Protein AF-A0A380FKX9-F1 (afdb_monomer_lite)

Radius of gyration: 20.07 Å; chains: 1; bounding box: 46×23×53 Å

Sequence (105 aa):
MDDIVIDRLELDAKYDTQLDEWQYLLDTVNNLDGKVTIGLVGKYVSLQDAYLSVVESLKHAGYPFKKDVEVKWIDSSEVTDDNVAQYLADVDGILVPGGFWVPCK

InterPro domains:
  IPR004468 CTP synthase [PTHR11550] (3-100)
  IPR017926 Glutamine amidotransferase [PF00117] (47-101)
  IPR029062 Class I glutamine amidotransferase-like [G3DSA:3.40.50.880] (33-103)
  IPR029062 Class I glutamine amidotransferase-like [SSF52317] (35-102)

Organism: Staphylococcus gallinarum (NCBI:txid1293)

Secondary structure (DSSP, 8-state):
-HHHHHHHTT----S----HHHHHHHHHHHT---EEEEEEEES-TT-GGGGHHHHHHHHHHHGGGT-EEEEEEEETTT--TTTHHHHTTT-SEEE----SS----

Structure (mmCIF, N/CA/C/O backbone):
data_AF-A0A380FKX9-F1
#
_entry.id   AF-A0A380FKX9-F1
#
loop_
_atom_site.group_PDB
_atom_site.id
_atom_site.type_symbol
_atom_site.label_atom_id
_atom_site.label_alt_id
_atom_site.label_comp_id
_atom_site.label_asym_id
_atom_site.label_entity_id
_atom_site.label_seq_id
_atom_site.pdbx_PDB_ins_code
_atom_site.Cartn_x
_atom_site.Cartn_y
_atom_site.Cartn_z
_atom_site.occupancy
_atom_site.B_iso_or_equiv
_atom_site.auth_seq_id
_atom_site.auth_comp_id
_atom_site.auth_asym_id
_atom_site.auth_at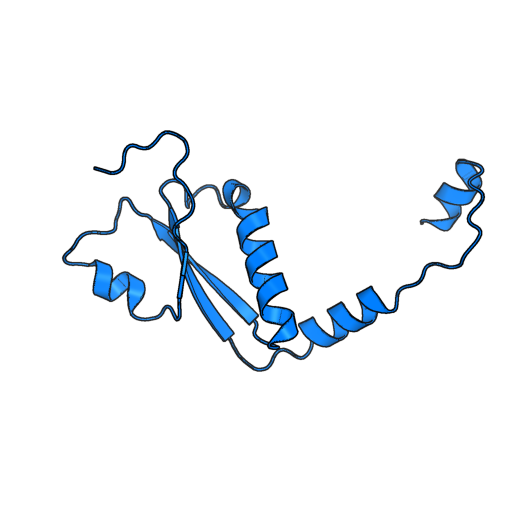om_id
_atom_site.pdbx_PDB_model_num
ATOM 1 N N . MET A 1 1 ? 13.886 11.346 -22.104 1.00 77.44 1 MET A N 1
ATOM 2 C CA . MET A 1 1 ? 14.778 12.019 -21.123 1.00 77.44 1 MET A CA 1
ATOM 3 C C . MET A 1 1 ? 16.003 11.151 -20.899 1.00 77.44 1 MET A C 1
ATOM 5 O O . MET A 1 1 ? 17.119 11.647 -20.913 1.00 77.44 1 MET A O 1
ATOM 9 N N . ASP A 1 2 ? 15.757 9.860 -20.764 1.00 83.00 2 ASP A N 1
ATOM 10 C CA . ASP A 1 2 ? 16.691 8.776 -20.479 1.00 83.00 2 ASP A CA 1
ATOM 11 C C . ASP A 1 2 ? 17.826 8.713 -21.519 1.00 83.00 2 ASP A C 1
ATOM 13 O O . ASP A 1 2 ? 18.993 8.745 -21.139 1.00 83.00 2 ASP A O 1
ATOM 17 N N . ASP A 1 3 ? 17.506 8.808 -22.817 1.00 83.44 3 ASP A N 1
ATOM 18 C CA . ASP A 1 3 ? 18.500 8.827 -23.909 1.00 83.44 3 ASP A CA 1
ATOM 19 C C . ASP A 1 3 ? 19.527 9.963 -23.788 1.00 83.44 3 ASP A C 1
ATOM 21 O O . ASP A 1 3 ? 20.714 9.775 -24.038 1.00 83.44 3 ASP A O 1
ATOM 25 N N . ILE A 1 4 ? 19.086 11.150 -23.356 1.00 86.88 4 ILE A N 1
ATOM 26 C CA . ILE A 1 4 ? 19.956 12.325 -23.183 1.00 86.88 4 ILE A CA 1
ATOM 27 C C . ILE A 1 4 ? 20.923 12.099 -22.014 1.00 86.88 4 ILE A C 1
ATOM 29 O O . ILE A 1 4 ? 22.064 12.556 -22.052 1.00 86.88 4 ILE A O 1
ATOM 33 N N . VAL A 1 5 ? 20.478 11.402 -20.965 1.00 87.81 5 VAL A N 1
ATOM 34 C CA . VAL A 1 5 ? 21.318 11.059 -19.809 1.00 87.81 5 VAL A CA 1
ATOM 35 C C . VAL A 1 5 ? 22.349 9.998 -20.194 1.00 87.81 5 VAL A C 1
ATOM 37 O O . VAL A 1 5 ? 23.513 10.139 -19.822 1.00 87.81 5 VAL A O 1
ATOM 40 N N . ILE A 1 6 ? 21.944 8.984 -20.964 1.00 88.00 6 ILE A N 1
ATOM 41 C CA . ILE A 1 6 ? 22.827 7.920 -21.469 1.00 88.00 6 ILE A CA 1
ATOM 42 C C . ILE A 1 6 ? 23.933 8.512 -22.348 1.00 88.00 6 ILE A C 1
ATOM 44 O O . ILE A 1 6 ? 25.108 8.236 -22.106 1.00 88.00 6 ILE A O 1
ATOM 48 N N . ASP A 1 7 ? 23.566 9.378 -23.296 1.00 86.94 7 ASP A N 1
ATOM 49 C CA . ASP A 1 7 ? 24.511 10.061 -24.185 1.00 86.94 7 ASP A CA 1
ATOM 50 C C . ASP A 1 7 ? 25.466 10.972 -23.397 1.00 86.94 7 ASP A C 1
ATOM 52 O O . ASP A 1 7 ? 26.683 10.935 -23.573 1.00 86.94 7 ASP A O 1
ATOM 56 N N . ARG A 1 8 ? 24.941 11.748 -22.438 1.00 89.88 8 ARG A N 1
ATOM 57 C CA . ARG A 1 8 ? 25.754 12.704 -21.674 1.00 89.88 8 ARG A CA 1
ATOM 58 C C . ARG A 1 8 ? 26.737 12.046 -20.705 1.00 89.88 8 ARG A C 1
ATOM 60 O O . ARG A 1 8 ? 27.771 12.654 -20.413 1.00 89.88 8 ARG A O 1
ATOM 67 N N . LEU A 1 9 ? 26.386 10.875 -20.175 1.00 92.88 9 LEU A N 1
ATOM 68 C CA . LEU A 1 9 ? 27.198 10.096 -19.237 1.00 92.88 9 LEU A CA 1
ATOM 69 C C . LEU A 1 9 ? 28.035 9.007 -19.928 1.00 92.88 9 LEU A C 1
ATOM 71 O O . LEU A 1 9 ? 28.711 8.258 -19.226 1.00 92.88 9 LEU A O 1
ATOM 75 N N . GLU A 1 10 ? 28.000 8.929 -21.266 1.00 88.88 10 GLU A N 1
ATOM 76 C CA . GLU A 1 10 ? 28.732 7.942 -22.077 1.00 88.88 10 GLU A CA 1
ATOM 77 C C . GLU A 1 10 ? 28.486 6.491 -21.609 1.00 88.88 10 GLU A C 1
ATOM 79 O O . GLU A 1 10 ? 29.398 5.662 -21.551 1.00 88.88 10 GLU A O 1
ATOM 84 N N . LEU A 1 11 ? 27.242 6.179 -21.225 1.00 86.75 11 LEU A N 1
ATOM 85 C CA . LEU A 1 11 ? 26.875 4.853 -20.727 1.00 86.75 11 LEU A CA 1
ATOM 86 C C . LEU A 1 11 ? 26.664 3.873 -21.889 1.00 86.75 11 LEU A C 1
ATOM 88 O O . LEU A 1 11 ? 25.929 4.153 -22.831 1.00 86.75 11 LEU A O 1
ATOM 92 N N . ASP A 1 12 ? 27.261 2.684 -21.787 1.00 81.31 12 ASP A N 1
ATOM 93 C CA . ASP A 1 12 ? 27.088 1.598 -22.760 1.00 81.31 12 ASP A CA 1
ATOM 94 C C . ASP A 1 12 ? 25.762 0.858 -22.497 1.00 81.31 12 ASP A C 1
ATOM 96 O O . ASP A 1 12 ? 25.712 -0.187 -21.837 1.00 81.31 12 ASP A O 1
ATOM 100 N N . ALA A 1 13 ? 24.656 1.450 -22.954 1.00 76.69 13 ALA A N 1
ATOM 101 C CA . ALA A 1 13 ? 23.325 0.855 -22.877 1.00 76.69 13 ALA A CA 1
ATOM 102 C C . ALA A 1 13 ? 23.164 -0.208 -23.978 1.00 76.69 13 ALA A C 1
ATOM 104 O O . ALA A 1 13 ? 22.827 0.086 -25.122 1.00 76.69 13 ALA A O 1
ATOM 105 N N . LYS A 1 14 ? 23.434 -1.471 -23.631 1.00 68.62 14 LYS A N 1
ATOM 106 C CA . LYS A 1 14 ? 23.453 -2.596 -24.588 1.00 68.62 14 LYS A CA 1
ATOM 107 C C . LYS A 1 14 ? 22.077 -3.104 -25.021 1.00 68.62 14 LYS A C 1
ATOM 109 O O . LYS A 1 14 ? 22.006 -3.928 -25.931 1.00 68.62 14 LYS A O 1
ATOM 114 N N . TYR A 1 15 ? 21.010 -2.654 -24.369 1.00 67.62 15 TYR A N 1
ATOM 115 C CA . TYR A 1 15 ? 19.652 -3.138 -24.593 1.00 67.62 15 TYR A CA 1
ATOM 116 C C . TYR A 1 15 ? 18.665 -1.979 -24.565 1.00 67.62 15 TYR A C 1
ATOM 118 O O . TYR A 1 15 ? 18.847 -1.028 -23.807 1.00 67.62 15 TYR A O 1
ATOM 126 N N . ASP A 1 16 ? 17.623 -2.095 -25.386 1.00 74.44 16 ASP A N 1
ATOM 127 C CA . ASP A 1 16 ? 16.476 -1.197 -25.335 1.00 74.44 16 ASP A CA 1
ATOM 128 C C . ASP A 1 16 ? 15.703 -1.407 -24.023 1.00 74.44 16 ASP A C 1
ATOM 130 O O . ASP A 1 16 ? 15.745 -2.495 -23.431 1.00 74.44 16 ASP A O 1
ATOM 134 N N . THR A 1 17 ? 15.015 -0.372 -23.550 1.00 78.56 17 THR A N 1
ATOM 135 C CA . THR A 1 17 ? 14.327 -0.426 -22.254 1.00 78.56 17 THR A CA 1
ATOM 136 C C . THR A 1 17 ? 13.159 -1.407 -22.339 1.00 78.56 17 THR A C 1
ATOM 138 O O . THR A 1 17 ? 12.179 -1.170 -23.044 1.00 78.56 17 THR A O 1
ATOM 141 N N . GLN A 1 18 ? 13.249 -2.523 -21.615 1.00 81.94 18 GLN A N 1
ATOM 142 C CA . GLN A 1 18 ? 12.161 -3.495 -21.520 1.00 81.94 18 GLN A CA 1
ATOM 143 C C . GLN A 1 18 ? 11.083 -2.964 -20.565 1.00 81.94 18 GLN A C 1
ATOM 145 O O . GLN A 1 18 ?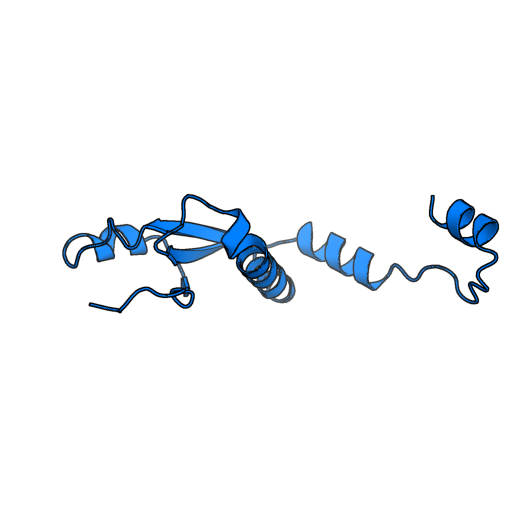 11.341 -2.720 -19.388 1.00 81.94 18 GLN A O 1
ATOM 150 N N . LEU A 1 19 ? 9.885 -2.719 -21.103 1.00 85.19 19 LEU A N 1
ATOM 151 C CA . LEU A 1 19 ? 8.743 -2.123 -20.392 1.00 85.19 19 LEU A CA 1
ATOM 152 C C . LEU A 1 19 ? 7.566 -3.094 -20.239 1.00 85.19 19 LEU A C 1
ATOM 154 O O . LEU A 1 19 ? 6.474 -2.691 -19.850 1.00 85.19 19 LEU A O 1
ATOM 158 N N . ASP A 1 20 ? 7.768 -4.368 -20.548 1.00 89.12 20 ASP A N 1
ATOM 159 C CA . ASP A 1 20 ? 6.768 -5.430 -20.477 1.00 89.12 20 ASP A CA 1
ATOM 160 C C . ASP A 1 20 ? 6.197 -5.609 -19.063 1.00 89.12 20 ASP A C 1
ATOM 162 O O . ASP A 1 20 ? 4.975 -5.647 -18.903 1.00 89.12 20 ASP A O 1
ATOM 166 N N . GLU A 1 21 ? 7.040 -5.614 -18.027 1.00 86.56 21 GLU A N 1
ATOM 167 C CA . GLU A 1 21 ? 6.570 -5.675 -16.632 1.00 86.56 21 GLU A CA 1
ATOM 168 C C . GLU A 1 21 ? 5.777 -4.423 -16.224 1.00 86.56 21 GLU A C 1
ATOM 170 O O . GLU A 1 21 ? 4.744 -4.517 -15.557 1.00 86.56 21 GLU A O 1
ATOM 175 N N . TRP A 1 22 ? 6.221 -3.245 -16.669 1.00 86.50 22 TRP A N 1
ATOM 176 C CA . TRP A 1 22 ? 5.530 -1.980 -16.413 1.00 86.50 22 TRP A CA 1
ATOM 177 C C . TRP A 1 22 ? 4.170 -1.927 -17.103 1.00 86.50 22 TRP A C 1
ATOM 179 O O . TRP A 1 22 ? 3.187 -1.509 -16.491 1.00 86.50 22 TRP A O 1
ATOM 189 N N . GLN A 1 23 ? 4.097 -2.384 -18.352 1.00 88.75 23 GLN A N 1
ATOM 190 C CA . GLN A 1 23 ? 2.852 -2.457 -19.107 1.00 88.75 23 GLN A CA 1
ATOM 191 C C . GLN A 1 23 ? 1.870 -3.421 -18.436 1.00 88.75 23 GLN A C 1
ATOM 193 O O . GLN A 1 23 ? 0.709 -3.070 -18.244 1.00 88.75 23 GLN A O 1
ATOM 198 N N . TYR A 1 24 ? 2.348 -4.587 -17.991 1.00 88.50 24 TYR A N 1
ATOM 199 C CA . TYR A 1 24 ? 1.539 -5.543 -17.237 1.00 88.50 24 TYR A CA 1
ATOM 200 C C . TYR A 1 24 ? 0.996 -4.947 -15.929 1.00 88.50 24 TYR A C 1
ATOM 202 O O . TYR A 1 24 ? -0.178 -5.137 -15.592 1.00 88.50 24 TYR A O 1
ATOM 210 N N . LEU A 1 25 ? 1.826 -4.205 -15.193 1.00 87.12 25 LEU A N 1
ATOM 211 C CA . LEU A 1 25 ? 1.403 -3.540 -13.964 1.00 87.12 25 LEU A CA 1
ATOM 212 C C . LEU A 1 25 ? 0.339 -2.473 -14.246 1.00 87.12 25 LEU A C 1
ATOM 214 O O . LEU A 1 25 ? -0.689 -2.457 -13.571 1.00 87.12 25 LEU A O 1
ATOM 218 N N . LEU A 1 26 ? 0.532 -1.634 -15.268 1.00 87.88 26 LEU A N 1
ATOM 219 C CA . LEU A 1 26 ? -0.458 -0.634 -15.684 1.00 87.88 26 LEU A CA 1
ATOM 220 C C . LEU A 1 26 ? -1.783 -1.283 -16.090 1.00 87.88 26 LEU A C 1
ATOM 222 O O . LEU A 1 26 ? -2.847 -0.841 -15.656 1.00 87.88 26 LEU A O 1
ATOM 226 N N . ASP A 1 27 ? -1.730 -2.355 -16.876 1.00 88.62 27 ASP A N 1
ATOM 227 C CA . ASP A 1 27 ? -2.920 -3.093 -17.298 1.00 88.62 27 ASP A CA 1
ATOM 228 C C . ASP A 1 27 ? -3.648 -3.714 -16.099 1.00 88.62 27 ASP A C 1
ATOM 230 O O . ASP A 1 27 ? -4.879 -3.733 -16.062 1.00 88.62 27 ASP A O 1
ATOM 234 N N . THR A 1 28 ? -2.905 -4.180 -15.094 1.00 86.19 28 THR A N 1
ATOM 235 C CA . THR A 1 28 ? -3.471 -4.735 -13.858 1.00 86.19 28 THR A CA 1
ATOM 236 C C . THR A 1 28 ? -4.146 -3.652 -13.019 1.00 86.19 28 THR A C 1
ATOM 238 O O . THR A 1 28 ? -5.294 -3.826 -12.613 1.00 86.19 28 THR A O 1
ATOM 241 N N . VAL A 1 29 ? -3.475 -2.517 -12.807 1.00 85.06 29 VAL A N 1
ATOM 242 C CA . VAL A 1 29 ? -4.000 -1.380 -12.031 1.00 85.06 29 VAL A CA 1
ATOM 243 C C . VAL A 1 29 ? -5.246 -0.778 -12.689 1.00 85.06 29 VAL A C 1
ATOM 245 O O . VAL A 1 29 ? -6.185 -0.393 -11.997 1.00 85.06 29 VAL A O 1
ATOM 248 N N . ASN A 1 30 ? -5.300 -0.743 -14.022 1.00 86.56 30 ASN A N 1
ATOM 249 C CA . ASN A 1 30 ? -6.460 -0.229 -14.754 1.00 86.56 30 ASN A CA 1
ATOM 250 C C . ASN A 1 30 ? -7.661 -1.197 -14.768 1.00 86.56 30 ASN A C 1
ATOM 252 O O . ASN A 1 30 ? -8.774 -0.767 -15.064 1.00 86.56 30 ASN A O 1
ATOM 256 N N . ASN A 1 31 ? -7.461 -2.484 -14.458 1.00 88.38 31 ASN A N 1
ATOM 257 C CA . ASN A 1 31 ? -8.489 -3.531 -14.548 1.00 88.38 31 ASN A CA 1
ATOM 258 C C . ASN A 1 31 ? -8.746 -4.246 -13.205 1.00 88.38 31 ASN A C 1
ATOM 260 O O . ASN A 1 31 ? -8.924 -5.468 -13.169 1.00 88.38 31 ASN A O 1
ATOM 264 N N . LEU A 1 32 ? -8.763 -3.498 -12.100 1.00 88.69 32 LEU A N 1
ATOM 265 C CA . LEU A 1 32 ? -9.090 -4.029 -10.771 1.00 88.69 32 LEU A CA 1
ATOM 266 C C . LEU A 1 32 ? -10.602 -4.315 -10.646 1.00 88.69 32 LEU A C 1
ATOM 268 O O . LEU A 1 32 ? -11.436 -3.499 -11.039 1.00 88.69 32 LEU A O 1
ATOM 272 N N . ASP A 1 33 ? -10.969 -5.470 -10.085 1.00 86.25 33 ASP A N 1
ATOM 273 C CA . ASP A 1 33 ? -12.340 -5.983 -9.983 1.00 86.25 33 ASP A CA 1
ATOM 274 C C . ASP A 1 33 ? -12.838 -6.082 -8.529 1.00 86.25 33 ASP A C 1
ATOM 276 O O . ASP A 1 33 ? -13.285 -7.120 -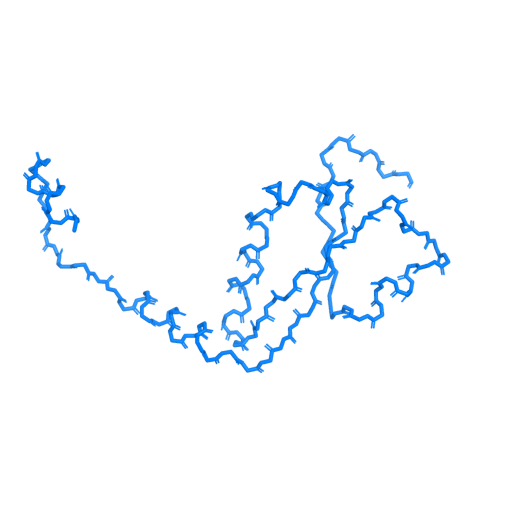8.039 1.00 86.25 33 ASP A O 1
ATOM 280 N N . GLY A 1 34 ? -12.788 -4.968 -7.807 1.00 87.38 34 GLY A N 1
ATOM 281 C CA . GLY A 1 34 ? -13.327 -4.859 -6.452 1.00 87.38 34 GLY A CA 1
ATOM 282 C C . GLY A 1 34 ? -12.337 -4.250 -5.475 1.00 87.38 34 GLY A C 1
ATOM 283 O O . GLY A 1 34 ? -11.204 -3.930 -5.829 1.00 87.38 34 GLY A O 1
ATOM 284 N N . LYS A 1 35 ? -12.797 -4.088 -4.236 1.00 92.19 35 LYS A N 1
ATOM 285 C CA . LYS A 1 35 ? -12.066 -3.406 -3.173 1.00 92.19 35 LYS A CA 1
ATOM 286 C C . LYS A 1 35 ? -11.923 -4.294 -1.947 1.00 92.19 35 LYS A C 1
ATOM 288 O O . LYS A 1 35 ? -12.819 -5.087 -1.667 1.00 92.19 35 LYS A O 1
ATOM 293 N N . VAL A 1 36 ? -10.806 -4.137 -1.247 1.00 93.88 36 VAL A N 1
ATOM 294 C CA . VAL A 1 36 ? -10.543 -4.728 0.067 1.00 93.88 36 VAL A CA 1
ATOM 295 C C . VAL A 1 36 ? -10.118 -3.607 1.001 1.00 93.88 36 VAL A C 1
ATOM 297 O O . VAL A 1 36 ? -9.141 -2.907 0.723 1.00 93.88 36 VAL A O 1
ATOM 300 N N . THR A 1 37 ? -10.831 -3.445 2.107 1.00 94.75 37 THR A N 1
ATOM 301 C CA . THR A 1 37 ? -10.553 -2.406 3.099 1.00 94.75 37 THR A CA 1
ATOM 302 C C . THR A 1 37 ? -9.678 -2.972 4.211 1.00 94.75 37 THR A C 1
ATOM 304 O O . THR A 1 37 ? -10.094 -3.861 4.951 1.00 94.75 37 THR A O 1
ATOM 307 N N . ILE A 1 38 ? -8.468 -2.443 4.376 1.00 93.31 38 ILE A N 1
ATOM 308 C CA . ILE A 1 38 ? -7.550 -2.828 5.454 1.00 93.31 38 ILE A CA 1
ATOM 309 C C . ILE A 1 38 ? -7.477 -1.705 6.488 1.00 93.31 38 ILE A C 1
ATOM 311 O O . ILE A 1 38 ? -7.045 -0.593 6.187 1.00 93.31 38 ILE A O 1
ATOM 315 N N . GLY A 1 39 ? -7.868 -2.001 7.726 1.00 91.56 39 GLY A N 1
ATOM 316 C CA . GLY A 1 39 ? -7.719 -1.105 8.868 1.00 91.56 39 GLY A CA 1
ATOM 317 C C . GLY A 1 39 ? -6.273 -1.066 9.358 1.00 91.56 39 GLY A C 1
ATOM 318 O O . GLY A 1 39 ? -5.786 -2.053 9.907 1.00 91.56 39 GLY A O 1
ATOM 319 N N . LEU A 1 40 ? -5.585 0.062 9.191 1.00 89.12 40 LEU A N 1
ATOM 320 C CA . LEU A 1 40 ? -4.248 0.294 9.736 1.00 89.12 40 LEU A CA 1
ATOM 321 C C . LEU A 1 40 ? -4.370 1.014 11.080 1.00 89.12 40 LEU A C 1
ATOM 323 O O . LEU A 1 40 ? -4.722 2.195 11.133 1.00 89.12 40 LEU A O 1
ATOM 327 N N . VAL A 1 41 ? -4.068 0.291 12.160 1.00 87.69 41 VAL A N 1
ATOM 328 C CA . VAL A 1 41 ? -4.193 0.783 13.540 1.00 87.69 41 VAL A CA 1
ATOM 329 C C . VAL A 1 41 ? -2.838 1.277 14.034 1.00 87.69 41 VAL A C 1
ATOM 331 O O . VAL A 1 41 ? -1.934 0.481 14.279 1.00 87.69 41 VAL A O 1
ATOM 334 N N . GLY A 1 42 ? -2.679 2.588 14.200 1.00 82.12 42 GLY A N 1
ATOM 335 C CA . GLY A 1 42 ? -1.408 3.189 14.615 1.00 82.12 42 GLY A CA 1
ATOM 336 C C . GLY A 1 42 ? -1.590 4.349 15.585 1.00 82.12 42 GLY A C 1
ATOM 337 O O . GLY A 1 42 ? -2.678 4.887 15.732 1.00 82.12 42 GLY A O 1
ATOM 338 N N . LYS A 1 43 ? -0.511 4.754 16.260 1.00 72.81 43 LYS A N 1
ATOM 339 C CA . LYS A 1 43 ? -0.512 5.929 17.154 1.00 72.81 43 LYS A CA 1
ATOM 340 C C . LYS A 1 43 ? -0.193 7.239 16.427 1.00 72.81 43 LYS A C 1
ATOM 342 O O . LYS A 1 43 ? -0.536 8.315 16.894 1.00 72.81 43 LYS A O 1
ATOM 347 N N . TYR A 1 44 ? 0.483 7.147 15.282 1.00 67.19 44 TYR A N 1
ATOM 348 C CA . TYR A 1 44 ? 0.934 8.294 14.486 1.00 67.19 44 TYR A CA 1
ATOM 349 C C . TYR A 1 44 ? 0.270 8.300 13.113 1.00 67.19 44 TYR A C 1
ATOM 351 O O . TYR A 1 44 ? 0.919 8.412 12.080 1.00 67.19 44 TYR A O 1
ATOM 359 N N . VAL A 1 45 ? -1.048 8.145 13.112 1.00 64.75 45 VAL A N 1
ATOM 360 C CA . VAL A 1 45 ? -1.861 8.072 11.891 1.00 64.75 45 VAL A CA 1
ATOM 361 C C . VAL A 1 45 ? -1.911 9.412 11.152 1.00 64.75 45 VAL A C 1
ATOM 363 O O . VAL A 1 45 ? -2.111 9.466 9.943 1.00 64.75 45 VAL A O 1
ATOM 366 N N . SER A 1 46 ? -1.676 10.503 11.881 1.00 63.03 46 SER A N 1
ATOM 367 C CA . SER A 1 46 ? -1.584 11.859 11.344 1.00 63.03 46 SER A CA 1
ATOM 368 C C . SER A 1 46 ? -0.355 12.086 10.459 1.00 63.03 46 SER A C 1
ATOM 370 O O . SER A 1 46 ? -0.359 13.021 9.661 1.00 63.03 46 SER A O 1
ATOM 372 N N . LEU A 1 47 ? 0.676 11.237 10.559 1.00 68.75 47 LEU A N 1
ATOM 373 C CA . LEU A 1 47 ? 1.868 11.299 9.717 1.00 68.75 47 LEU A CA 1
ATOM 374 C C . LEU A 1 47 ? 1.842 10.149 8.701 1.00 68.75 47 LEU A C 1
ATOM 376 O O . LEU A 1 47 ? 2.534 9.144 8.855 1.00 68.75 47 LEU A O 1
ATOM 380 N N . GLN A 1 48 ? 1.022 10.299 7.659 1.00 67.56 48 GLN A N 1
ATOM 381 C CA . GLN A 1 48 ? 0.834 9.279 6.614 1.00 67.56 48 GLN A CA 1
ATOM 382 C C . GLN A 1 48 ? 2.159 8.835 5.968 1.00 67.56 48 GLN A C 1
ATOM 384 O O . GLN A 1 48 ? 2.324 7.659 5.642 1.00 67.56 48 GLN A O 1
ATOM 389 N N . ASP A 1 49 ? 3.138 9.739 5.886 1.00 74.12 49 ASP A N 1
ATOM 390 C CA . ASP A 1 49 ? 4.472 9.468 5.340 1.00 74.12 49 ASP A CA 1
ATOM 391 C C . ASP A 1 49 ? 5.223 8.360 6.093 1.00 74.12 49 ASP A C 1
ATOM 393 O O . ASP A 1 49 ? 6.001 7.622 5.489 1.00 74.12 49 ASP A O 1
ATOM 397 N N . ALA A 1 50 ? 4.963 8.183 7.395 1.00 74.31 50 ALA A N 1
ATOM 398 C CA . ALA A 1 50 ? 5.614 7.148 8.203 1.00 74.31 50 ALA A CA 1
ATOM 399 C C . ALA A 1 50 ? 5.236 5.724 7.763 1.00 74.31 50 ALA A C 1
ATOM 401 O O . ALA A 1 50 ? 5.980 4.776 8.021 1.00 74.31 50 ALA A O 1
ATOM 402 N N . TYR A 1 51 ? 4.093 5.574 7.093 1.00 78.44 51 TYR A N 1
ATOM 403 C CA . TYR A 1 51 ? 3.552 4.286 6.669 1.00 78.44 51 TYR A CA 1
ATOM 404 C C . TYR A 1 51 ? 3.417 4.169 5.149 1.00 78.44 51 TYR A C 1
ATOM 406 O O . TYR A 1 51 ? 2.881 3.170 4.674 1.00 78.44 51 TYR A O 1
ATOM 414 N N . LEU A 1 52 ? 3.940 5.128 4.375 1.00 84.12 52 LEU A N 1
ATOM 415 C CA . LEU A 1 52 ? 3.812 5.141 2.916 1.00 84.12 52 LEU A CA 1
ATOM 416 C C . LEU A 1 52 ? 4.311 3.836 2.278 1.00 84.12 52 LEU A C 1
ATOM 418 O O . LEU A 1 52 ? 3.596 3.226 1.489 1.00 84.12 52 LEU A O 1
ATOM 422 N N . SER A 1 53 ? 5.486 3.348 2.688 1.00 87.56 53 SER A N 1
ATOM 423 C CA . SER A 1 53 ? 6.036 2.084 2.176 1.00 87.56 53 SER A CA 1
ATOM 424 C C . SER A 1 53 ? 5.161 0.871 2.513 1.00 87.56 53 SER A C 1
ATOM 426 O O . SER A 1 53 ? 5.101 -0.083 1.740 1.00 87.56 53 SER A O 1
ATOM 428 N N . VAL A 1 54 ? 4.469 0.897 3.656 1.00 87.56 54 VAL A N 1
ATOM 429 C CA . VAL A 1 54 ? 3.552 -0.172 4.078 1.00 87.56 54 VAL A CA 1
ATOM 430 C C . VAL A 1 54 ? 2.278 -0.131 3.239 1.00 87.56 54 VAL A C 1
ATOM 432 O O . VAL A 1 54 ? 1.854 -1.163 2.727 1.00 87.56 54 VAL A O 1
ATOM 435 N N . VAL A 1 55 ? 1.705 1.059 3.050 1.00 88.44 55 VAL A N 1
ATOM 436 C CA . VAL A 1 55 ? 0.520 1.270 2.208 1.00 88.44 55 VAL A CA 1
ATOM 437 C C . VAL A 1 55 ? 0.796 0.846 0.768 1.00 88.44 55 VAL A C 1
ATOM 439 O O . VAL A 1 55 ? -0.013 0.137 0.175 1.00 88.44 55 VAL A O 1
ATOM 442 N N . GLU A 1 56 ? 1.951 1.214 0.216 1.00 89.94 56 GLU A N 1
ATOM 443 C CA . GLU A 1 56 ? 2.297 0.857 -1.160 1.00 89.94 56 GLU A CA 1
ATOM 444 C C . GLU A 1 56 ? 2.542 -0.648 -1.317 1.00 89.94 56 GLU A C 1
ATOM 446 O O . GLU A 1 56 ? 2.084 -1.258 -2.281 1.00 89.94 56 GLU A O 1
ATOM 451 N N . SER A 1 57 ? 3.167 -1.284 -0.319 1.00 91.38 57 SER A N 1
ATOM 452 C CA . SER A 1 57 ? 3.325 -2.744 -0.297 1.00 91.38 57 SER A CA 1
ATOM 453 C C . SER A 1 57 ? 1.975 -3.465 -0.255 1.00 91.38 57 SER A C 1
ATOM 455 O O . SER A 1 57 ? 1.800 -4.477 -0.932 1.00 91.38 57 SER A O 1
ATOM 457 N N . LEU A 1 58 ? 1.009 -2.945 0.512 1.00 90.69 58 LEU A N 1
ATOM 458 C CA . LEU A 1 58 ? -0.348 -3.494 0.577 1.00 90.69 58 LEU A CA 1
ATOM 459 C C . LEU A 1 58 ? -1.078 -3.375 -0.765 1.00 90.69 58 LEU A C 1
ATOM 461 O O . LEU A 1 58 ? -1.662 -4.355 -1.221 1.00 90.69 58 LEU A O 1
ATOM 465 N N . LYS A 1 59 ? -1.005 -2.212 -1.422 1.00 90.19 59 LYS A N 1
ATOM 466 C CA . LYS A 1 59 ? -1.575 -2.024 -2.766 1.00 90.19 59 LYS A CA 1
ATOM 467 C C . LYS A 1 59 ? -0.959 -2.985 -3.771 1.00 90.19 59 LYS A C 1
ATOM 469 O O . LYS A 1 59 ? -1.681 -3.688 -4.475 1.00 90.19 59 LYS A O 1
ATOM 474 N N . HIS A 1 60 ? 0.368 -3.089 -3.767 1.00 90.75 60 HIS A N 1
ATOM 475 C CA . HIS A 1 60 ? 1.086 -3.996 -4.654 1.00 90.75 60 HIS A CA 1
ATOM 476 C C . HIS A 1 60 ? 0.731 -5.470 -4.399 1.00 90.75 60 HIS A C 1
ATOM 478 O O . HIS A 1 60 ? 0.626 -6.254 -5.339 1.00 90.75 60 HIS A O 1
ATOM 484 N N . ALA A 1 61 ? 0.468 -5.849 -3.144 1.00 90.75 61 ALA A N 1
ATOM 485 C CA . ALA A 1 61 ? -0.021 -7.182 -2.795 1.00 90.75 61 ALA A CA 1
ATOM 486 C C . ALA A 1 61 ? -1.460 -7.455 -3.279 1.00 90.75 61 ALA A C 1
ATOM 488 O O . ALA A 1 61 ? -1.823 -8.619 -3.452 1.00 90.75 61 ALA A O 1
ATOM 489 N N . GLY A 1 62 ? -2.268 -6.418 -3.523 1.00 89.62 62 GLY A N 1
ATOM 490 C CA . GLY A 1 62 ? -3.620 -6.530 -4.080 1.00 89.62 62 GLY A CA 1
ATOM 491 C C . GLY A 1 62 ? -3.658 -6.805 -5.587 1.00 89.62 62 GLY A C 1
ATOM 492 O O . GLY A 1 62 ? -4.556 -7.506 -6.062 1.00 89.62 62 GLY A O 1
ATOM 493 N N . TYR A 1 63 ? -2.659 -6.330 -6.339 1.00 89.44 63 TYR A N 1
ATOM 494 C CA . TYR A 1 63 ? -2.626 -6.428 -7.806 1.00 89.44 63 TYR A CA 1
ATOM 495 C C . TYR A 1 63 ? -2.702 -7.867 -8.350 1.00 89.44 63 TYR A C 1
ATOM 497 O O . TYR A 1 63 ? -3.512 -8.100 -9.251 1.00 89.44 63 TYR A O 1
ATOM 505 N N . PRO A 1 64 ? -1.987 -8.874 -7.801 1.00 88.56 64 PRO A N 1
ATOM 506 C CA . PRO A 1 64 ? -2.126 -10.267 -8.238 1.00 88.56 64 PRO A CA 1
ATOM 507 C C . PRO A 1 64 ? -3.546 -10.830 -8.084 1.00 88.56 64 PRO A C 1
ATOM 509 O O . PRO A 1 64 ? -3.936 -11.734 -8.821 1.00 88.56 64 PRO A O 1
ATOM 512 N N . PHE A 1 65 ? -4.329 -10.290 -7.146 1.00 89.62 65 PHE A N 1
ATOM 513 C CA . PHE A 1 65 ? -5.721 -10.674 -6.903 1.00 89.62 65 PHE A CA 1
ATOM 514 C C . PHE A 1 65 ? -6.727 -9.769 -7.622 1.00 89.62 65 PHE A C 1
ATOM 516 O O . PHE A 1 65 ? -7.931 -9.943 -7.439 1.00 89.62 65 PHE A O 1
ATOM 523 N N . LYS A 1 66 ? -6.241 -8.807 -8.420 1.00 88.81 66 LYS A N 1
ATOM 524 C CA . LYS A 1 66 ? -7.034 -7.760 -9.076 1.00 88.81 66 LYS A CA 1
ATOM 525 C C . LYS A 1 66 ? -7.909 -6.966 -8.103 1.00 88.81 66 LYS A C 1
ATOM 527 O O . LYS A 1 66 ? -8.960 -6.468 -8.486 1.00 88.81 66 LYS A O 1
ATOM 532 N N . LYS A 1 67 ? -7.490 -6.829 -6.843 1.00 91.94 67 LYS A N 1
ATOM 533 C CA . LYS A 1 67 ? -8.220 -6.044 -5.839 1.00 91.94 67 LYS A CA 1
ATOM 534 C C . LYS A 1 67 ? -7.511 -4.731 -5.565 1.00 91.94 67 LYS A C 1
ATOM 536 O O . LYS A 1 67 ? -6.294 -4.704 -5.403 1.00 91.94 67 LYS A O 1
ATOM 541 N N . ASP A 1 68 ? -8.297 -3.667 -5.482 1.00 92.06 68 ASP A N 1
ATOM 542 C CA . ASP A 1 68 ? -7.838 -2.379 -4.979 1.00 92.06 68 ASP A CA 1
ATOM 543 C C . ASP A 1 68 ? -7.830 -2.412 -3.446 1.00 92.06 68 ASP A C 1
ATOM 545 O O . ASP A 1 68 ? -8.839 -2.750 -2.820 1.00 92.06 68 ASP A O 1
ATOM 549 N N . VAL A 1 69 ? -6.680 -2.115 -2.842 1.00 93.62 69 VAL A N 1
ATOM 550 C CA . VAL A 1 69 ? -6.520 -2.145 -1.384 1.00 93.62 69 VAL A CA 1
ATOM 551 C C . VAL A 1 69 ? -6.682 -0.736 -0.838 1.00 93.62 69 VAL A C 1
ATOM 553 O O . VAL A 1 69 ? -5.823 0.130 -1.024 1.00 93.62 69 VAL A O 1
ATOM 556 N N . GLU A 1 70 ? -7.784 -0.521 -0.128 1.00 92.12 70 GLU A N 1
ATOM 557 C CA . GLU A 1 70 ? -8.115 0.744 0.511 1.00 92.12 70 GLU A CA 1
ATOM 558 C C . GLU A 1 70 ? -7.689 0.697 1.980 1.00 92.12 70 GLU A C 1
ATOM 560 O O . GLU A 1 70 ? -8.070 -0.200 2.730 1.00 92.12 70 GLU A O 1
ATOM 565 N N . VAL A 1 71 ? -6.863 1.653 2.406 1.00 90.88 71 VAL A N 1
ATOM 566 C CA . VAL A 1 71 ? -6.364 1.688 3.784 1.00 90.88 71 VAL A CA 1
ATOM 567 C C . VAL A 1 71 ? -7.230 2.620 4.618 1.00 90.88 71 VAL A C 1
ATOM 569 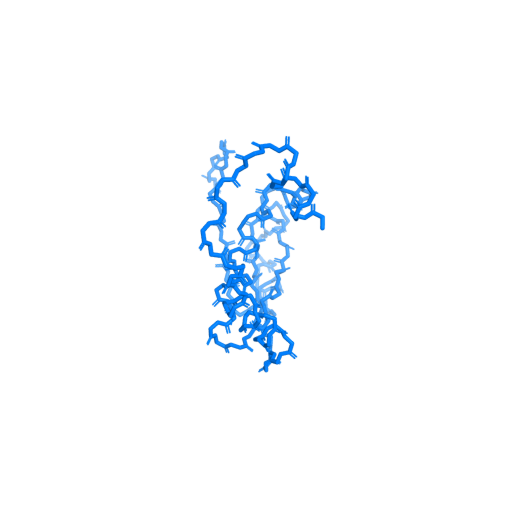O O . VAL A 1 71 ? -7.234 3.835 4.409 1.00 90.88 71 VAL A O 1
ATOM 572 N N . LYS A 1 72 ? -7.931 2.046 5.599 1.00 89.88 72 LYS A N 1
ATOM 573 C CA . LYS A 1 72 ? -8.655 2.793 6.625 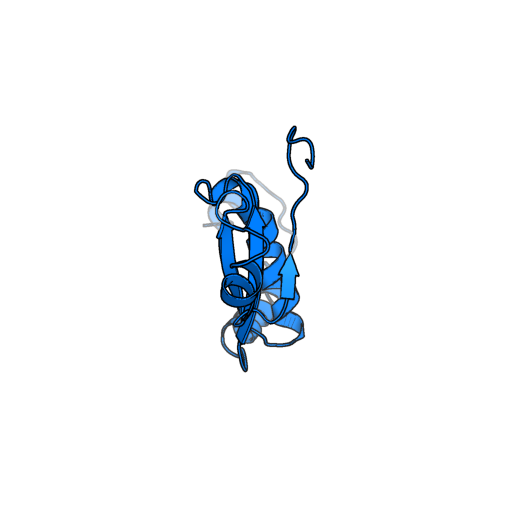1.00 89.88 72 LYS A CA 1
ATOM 574 C C . LYS A 1 72 ? -7.719 3.083 7.790 1.00 89.88 72 LYS A C 1
ATOM 576 O O . LYS A 1 72 ? -7.254 2.189 8.486 1.00 89.88 72 LYS A O 1
ATOM 581 N N . TRP A 1 73 ? -7.458 4.357 8.004 1.00 87.50 73 TRP A N 1
ATOM 582 C CA . TRP A 1 73 ? -6.585 4.861 9.051 1.00 87.50 73 TRP A CA 1
ATOM 583 C C . TRP A 1 73 ? -7.322 4.902 10.396 1.00 87.50 73 TRP A C 1
ATOM 585 O O . TRP A 1 73 ? -8.352 5.565 10.507 1.00 87.50 73 TRP A O 1
ATOM 595 N N . ILE A 1 74 ? -6.815 4.193 11.407 1.00 86.69 74 ILE A N 1
ATOM 596 C CA . ILE A 1 74 ? -7.443 4.094 12.733 1.00 86.69 74 ILE A CA 1
ATOM 597 C C . ILE A 1 74 ? -6.435 4.530 13.798 1.00 86.69 74 ILE A C 1
ATOM 599 O O . ILE A 1 74 ? -5.371 3.921 13.941 1.00 86.69 74 ILE A O 1
ATOM 603 N N . ASP A 1 75 ? -6.768 5.580 14.556 1.00 86.00 75 ASP A N 1
ATOM 604 C CA . ASP A 1 75 ? -5.942 6.022 15.682 1.00 86.00 75 ASP A CA 1
ATOM 605 C C . ASP A 1 75 ? -6.136 5.098 16.878 1.00 86.00 75 ASP A C 1
ATOM 607 O O . ASP A 1 75 ? -7.190 5.062 17.507 1.00 86.00 75 ASP A O 1
ATOM 611 N N . SER A 1 76 ? -5.074 4.371 17.213 1.00 83.44 76 SER A N 1
ATOM 612 C CA . SER A 1 76 ? -5.016 3.495 18.384 1.00 83.44 76 SER A CA 1
ATOM 613 C C . SER A 1 76 ? -5.357 4.202 19.703 1.00 83.44 76 SER A C 1
ATOM 615 O O . SER A 1 76 ? -5.762 3.536 20.648 1.00 83.44 76 SER A O 1
ATOM 617 N N . SER A 1 77 ? -5.207 5.528 19.783 1.00 81.56 77 SER A N 1
ATOM 618 C CA . SER A 1 77 ? -5.498 6.325 20.982 1.00 81.56 77 SER A CA 1
ATOM 619 C C . SER A 1 77 ? -6.995 6.569 21.184 1.00 81.56 77 SER A C 1
ATOM 621 O O . SER A 1 77 ? -7.418 6.845 22.305 1.00 81.56 77 SER A O 1
ATOM 623 N N . GLU A 1 78 ? -7.785 6.497 20.112 1.00 82.94 78 GLU A N 1
ATOM 624 C CA . GLU A 1 78 ? -9.240 6.683 20.152 1.00 82.94 78 GLU A CA 1
ATOM 625 C C . GLU A 1 78 ? -9.995 5.357 20.304 1.00 82.94 78 GLU A C 1
ATOM 627 O O . GLU A 1 78 ? -11.175 5.349 20.657 1.00 82.94 78 GLU A O 1
ATOM 632 N N . VAL A 1 79 ? -9.318 4.231 20.064 1.00 84.81 79 VAL A N 1
ATOM 633 C CA . VAL A 1 79 ? -9.903 2.894 20.176 1.00 84.81 79 VAL A CA 1
ATOM 634 C C . VAL A 1 79 ? -9.986 2.470 21.644 1.00 84.81 79 VAL A C 1
ATOM 636 O O . VAL A 1 79 ? -8.996 2.473 22.373 1.00 84.81 79 VAL A O 1
ATOM 639 N N . THR A 1 80 ? -11.179 2.065 22.067 1.00 84.50 80 THR A N 1
ATOM 640 C CA . THR A 1 80 ? -11.490 1.489 23.379 1.00 84.50 80 THR A CA 1
ATOM 641 C C . THR A 1 80 ? -12.252 0.175 23.204 1.00 84.50 80 THR A C 1
ATOM 643 O O . THR A 1 80 ? -12.833 -0.079 22.146 1.00 84.50 80 THR A O 1
ATOM 646 N N . ASP A 1 81 ? -12.305 -0.651 24.252 1.00 85.81 81 ASP A N 1
ATOM 647 C CA . ASP A 1 81 ? -13.008 -1.945 24.221 1.00 85.81 81 ASP A CA 1
ATOM 648 C C . ASP A 1 81 ? -14.489 -1.818 23.815 1.00 85.81 81 ASP A C 1
ATOM 650 O O . ASP A 1 81 ? -15.043 -2.711 23.175 1.00 85.81 81 ASP A O 1
ATOM 654 N N . ASP A 1 82 ? -15.120 -0.684 24.129 1.00 86.75 82 ASP A N 1
ATOM 655 C CA . ASP A 1 82 ? -16.532 -0.433 23.831 1.00 86.75 82 ASP A CA 1
ATOM 656 C C . ASP A 1 82 ? -16.779 0.022 22.380 1.00 86.75 82 ASP A C 1
ATOM 658 O O . ASP A 1 82 ? -17.863 -0.203 21.836 1.00 86.75 82 ASP A O 1
ATOM 662 N N . ASN A 1 83 ? -15.803 0.679 21.739 1.00 88.31 83 ASN A N 1
ATOM 663 C CA . ASN A 1 83 ? -15.972 1.280 20.409 1.00 88.31 83 ASN A CA 1
ATOM 664 C C . ASN A 1 83 ? -15.257 0.510 19.285 1.00 88.31 83 ASN A C 1
ATOM 666 O O . ASN A 1 83 ? -15.569 0.716 18.110 1.00 88.31 83 ASN A O 1
ATOM 670 N N . VAL A 1 84 ? -14.352 -0.413 19.626 1.00 86.25 84 VAL A N 1
ATOM 671 C CA . VAL A 1 84 ? -13.520 -1.156 18.668 1.00 86.25 84 VAL A CA 1
ATOM 672 C C . VAL A 1 84 ? -14.349 -1.879 17.605 1.00 86.25 84 VAL A C 1
ATOM 674 O O . VAL A 1 84 ? -14.007 -1.859 16.424 1.00 86.25 84 VAL A O 1
ATOM 677 N N . ALA A 1 85 ? -15.497 -2.440 17.997 1.00 87.38 85 ALA A N 1
ATOM 678 C CA . ALA A 1 85 ? -16.405 -3.121 17.080 1.00 87.38 85 ALA A CA 1
ATOM 679 C C . ALA A 1 85 ? -16.960 -2.183 15.997 1.00 87.38 85 ALA A C 1
ATOM 681 O O . ALA A 1 85 ? -17.207 -2.625 14.882 1.00 87.38 85 ALA A O 1
ATOM 682 N N . GLN A 1 86 ? -17.136 -0.895 16.302 1.00 88.12 86 GLN A N 1
ATOM 683 C CA . GLN A 1 86 ? -17.624 0.096 15.342 1.00 88.12 86 GLN A CA 1
ATOM 684 C C . GLN A 1 86 ? -16.523 0.522 14.369 1.00 88.12 86 GLN A C 1
ATOM 686 O O . GLN A 1 86 ? -16.775 0.636 13.173 1.00 88.12 86 GLN A O 1
ATOM 691 N N . TYR A 1 87 ? -15.296 0.716 14.862 1.00 84.75 87 TYR A N 1
ATOM 692 C CA . TYR A 1 87 ? -14.155 1.093 14.022 1.00 84.75 87 TYR A CA 1
ATOM 693 C C . TYR A 1 87 ? -13.761 0.000 13.022 1.00 84.75 87 TYR A C 1
ATOM 695 O O . TYR A 1 87 ? -13.263 0.328 11.943 1.00 84.75 87 TYR A O 1
ATOM 703 N N . LEU A 1 88 ? -13.993 -1.267 13.379 1.00 86.62 88 LEU A N 1
ATOM 704 C CA . LEU A 1 88 ? -13.615 -2.445 12.596 1.00 86.62 88 LEU A CA 1
ATOM 705 C C . LEU A 1 88 ? -14.781 -3.091 11.826 1.00 86.62 88 LEU A C 1
ATOM 707 O O . LEU A 1 88 ? -14.584 -4.116 11.182 1.00 86.62 88 LEU A O 1
ATOM 711 N N . ALA A 1 89 ? -15.996 -2.542 11.892 1.00 89.38 89 ALA A N 1
ATOM 712 C CA . ALA A 1 89 ? -17.176 -3.164 11.276 1.00 89.38 89 ALA A CA 1
ATOM 713 C C . ALA A 1 89 ? -17.126 -3.211 9.736 1.00 89.38 89 ALA A C 1
ATOM 715 O O . ALA A 1 89 ? -17.785 -4.044 9.119 1.00 89.38 89 ALA A O 1
ATOM 716 N N . ASP A 1 90 ? -16.387 -2.292 9.128 1.00 90.50 90 ASP A N 1
ATOM 717 C CA . ASP A 1 90 ? -16.293 -2.033 7.689 1.00 90.50 90 ASP A CA 1
ATOM 718 C C . ASP A 1 90 ? -14.913 -2.382 7.105 1.00 90.50 90 ASP A C 1
ATOM 720 O O . ASP A 1 90 ? -14.633 -2.040 5.955 1.00 90.50 90 ASP A O 1
ATOM 724 N N . VAL A 1 91 ? -14.045 -3.035 7.887 1.00 92.94 91 VAL A N 1
ATOM 725 C CA . VAL A 1 91 ? -12.727 -3.485 7.421 1.00 92.94 91 VAL A CA 1
ATOM 726 C C . VAL A 1 91 ? -12.729 -4.990 7.168 1.00 92.94 91 VAL A C 1
ATOM 728 O O . VAL A 1 91 ? -13.234 -5.773 7.970 1.00 92.94 91 VAL A O 1
ATOM 731 N N . ASP A 1 92 ? -12.111 -5.399 6.065 1.00 92.12 92 ASP A N 1
ATOM 732 C CA . ASP A 1 92 ? -11.925 -6.801 5.680 1.00 92.12 92 ASP A CA 1
ATOM 733 C C . ASP A 1 92 ? -10.684 -7.419 6.345 1.00 92.12 92 ASP A C 1
ATOM 735 O O . ASP A 1 92 ? -10.552 -8.639 6.452 1.00 92.12 92 ASP A O 1
ATOM 739 N N . GLY A 1 93 ? -9.752 -6.578 6.800 1.00 91.25 93 GLY A N 1
ATOM 740 C CA . GLY A 1 93 ? -8.532 -6.999 7.477 1.00 91.25 93 GLY A CA 1
ATOM 741 C C . GLY A 1 93 ? -7.948 -5.904 8.360 1.00 91.25 93 GLY A C 1
ATOM 742 O O . GLY A 1 93 ? -8.283 -4.730 8.225 1.00 91.25 93 GLY A O 1
ATOM 743 N N . ILE A 1 94 ? -7.062 -6.294 9.276 1.00 90.25 94 ILE A N 1
ATOM 744 C CA . ILE A 1 94 ? -6.442 -5.388 10.248 1.00 90.25 94 ILE A CA 1
ATOM 745 C C . ILE A 1 94 ? -4.929 -5.535 10.163 1.00 90.25 94 ILE A C 1
ATOM 747 O O . ILE A 1 94 ? -4.399 -6.644 10.252 1.00 90.25 94 ILE A O 1
ATOM 751 N N . LEU A 1 95 ? -4.235 -4.408 10.036 1.00 87.88 95 LEU A N 1
ATOM 752 C CA . LEU A 1 95 ? -2.787 -4.327 10.109 1.00 87.88 95 LEU A CA 1
ATOM 753 C C . LEU A 1 95 ? -2.382 -3.477 11.315 1.00 87.88 95 LEU A C 1
ATOM 755 O O . LEU A 1 95 ? -2.667 -2.282 11.377 1.00 87.88 95 LEU A O 1
ATOM 759 N N . VAL A 1 96 ? -1.673 -4.101 12.253 1.00 87.31 96 VAL A N 1
ATOM 760 C CA . VAL A 1 96 ? -1.091 -3.429 13.419 1.00 87.31 96 VAL A CA 1
ATOM 761 C C . VAL A 1 96 ? 0.420 -3.309 13.198 1.00 87.31 96 VAL A C 1
ATOM 763 O O . VAL A 1 96 ? 1.149 -4.275 13.443 1.00 87.31 96 VAL A O 1
ATOM 766 N N . PRO A 1 97 ? 0.923 -2.178 12.672 1.00 78.56 97 PRO A N 1
ATOM 767 C CA . PRO A 1 97 ? 2.355 -1.962 12.529 1.00 78.56 97 PRO A CA 1
ATOM 768 C C . PRO A 1 97 ? 3.054 -1.905 13.893 1.00 78.56 97 PRO A C 1
ATOM 770 O O . PRO A 1 97 ? 2.491 -1.457 14.892 1.00 78.56 97 PRO A O 1
ATOM 773 N N . GLY A 1 98 ? 4.319 -2.329 13.928 1.00 68.12 98 GLY A N 1
ATOM 774 C CA . GLY A 1 98 ? 5.140 -2.263 15.136 1.00 68.12 98 GLY A CA 1
ATOM 775 C C . GLY A 1 98 ? 5.280 -0.827 15.654 1.00 68.12 98 GLY A C 1
ATOM 776 O O . GLY A 1 98 ? 5.653 0.081 14.910 1.00 68.12 98 GLY A O 1
ATOM 777 N N . GLY A 1 99 ? 4.987 -0.616 16.939 1.00 57.56 99 GLY A N 1
ATOM 778 C CA . GLY A 1 99 ? 5.127 0.681 17.595 1.00 57.56 99 GLY A CA 1
ATOM 779 C C . GLY A 1 99 ? 6.593 1.020 17.859 1.00 57.56 99 GLY A C 1
ATOM 780 O O . GLY A 1 99 ? 7.253 0.367 18.665 1.00 57.56 99 GLY A O 1
ATOM 781 N N . PHE A 1 100 ? 7.107 2.070 17.220 1.00 51.53 100 PHE A N 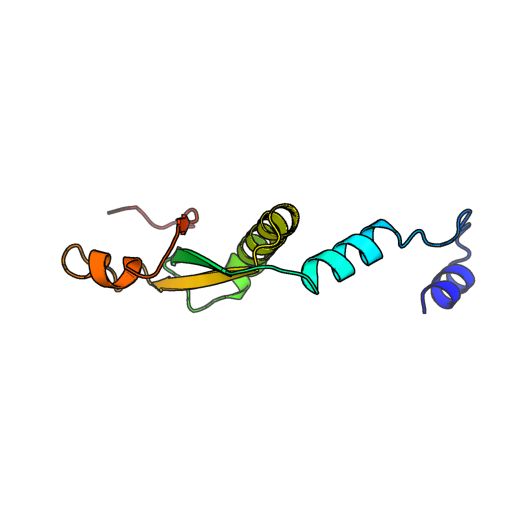1
ATOM 782 C CA . PHE A 1 100 ? 8.422 2.617 17.548 1.00 51.53 100 PHE A CA 1
ATOM 783 C C . PHE A 1 100 ? 8.355 3.231 18.964 1.00 51.53 100 PHE A C 1
ATOM 785 O O . PHE A 1 100 ? 7.679 4.234 19.178 1.00 51.53 100 PHE A O 1
ATOM 792 N N . TRP A 1 101 ? 9.010 2.593 19.941 1.00 41.16 101 TRP A N 1
ATOM 793 C CA . TRP A 1 101 ? 9.129 3.014 21.354 1.00 41.16 101 TRP A CA 1
ATOM 794 C C . TRP A 1 101 ? 7.855 3.088 22.212 1.00 41.16 101 TRP A C 1
ATOM 796 O O . TRP A 1 101 ? 7.914 3.612 23.326 1.00 41.16 101 TRP A O 1
ATOM 806 N N . VAL A 1 102 ? 6.715 2.550 21.774 1.00 47.59 102 VAL A N 1
ATOM 807 C CA . VAL A 1 102 ? 5.487 2.603 22.586 1.00 47.59 102 VAL A CA 1
ATOM 808 C C . VAL A 1 102 ? 5.299 1.284 23.345 1.00 47.59 102 VAL A C 1
ATOM 810 O O . VAL A 1 102 ? 5.126 0.250 22.700 1.00 47.59 102 VAL A O 1
ATOM 813 N N . PRO A 1 103 ? 5.325 1.271 24.693 1.00 47.59 103 PRO A N 1
ATOM 814 C CA . PRO A 1 103 ? 4.932 0.087 25.443 1.00 47.59 103 PRO A CA 1
ATOM 815 C C . PRO A 1 103 ? 3.454 -0.200 25.165 1.00 47.59 103 PRO A C 1
ATOM 817 O O . PRO A 1 103 ? 2.614 0.681 25.350 1.00 47.59 103 PRO A O 1
ATOM 820 N N . CYS A 1 104 ? 3.148 -1.424 24.726 1.00 39.47 104 CYS A N 1
ATOM 821 C CA . CYS A 1 104 ? 1.791 -1.955 24.810 1.00 39.47 104 CYS A CA 1
ATOM 822 C C . CYS A 1 104 ? 1.422 -1.973 26.297 1.00 39.47 104 CYS A C 1
ATOM 824 O O . CYS A 1 104 ? 2.058 -2.689 27.075 1.00 39.47 104 CYS A O 1
ATOM 826 N N . LYS A 1 105 ? 0.489 -1.113 26.699 1.00 39.50 105 LYS A N 1
ATOM 827 C CA . LYS A 1 105 ? -0.171 -1.193 27.998 1.00 39.50 105 LYS A CA 1
ATOM 828 C C . LYS A 1 105 ? -1.544 -1.791 27.797 1.00 39.50 105 LYS A C 1
ATOM 830 O O . LYS A 1 105 ? -2.181 -1.383 26.804 1.00 39.50 105 LYS A O 1
#

pLDDT: mean 82.72, std 11.99, range [39.47, 94.75]

Foldseek 3Di:
DVVVVCVVVVPPPPDDDDCPVVVLQVVLQVQADEEAEEEEEDQVLVPVVVCVVVQVVQQVVCSVVSYGYHYHYHHNVPDDPVCVCVSCVPHPYYDYDDDDPDDDD